Protein AF-A0A453GC67-F1 (afdb_monomer)

pLDDT: mean 71.22, std 26.15, range [26.69, 98.62]

Secondary structure (DSSP, 8-state):
-HHHHHHTTS--SS--HHHHHHHHHHHHHTTHHHHHHHHHHHHHHHHHHHHHHS-GGGGG-HHHHHHHHHHHHHHHHHHHHHHHHHHHHHHHHHHH---TT-TT---HHHHHHHHHHHHHHHT--S------------------------------------------------

Sequence (174 aa):
MAIQNATGPRSALFVPEVPFEVLVRRQISRLLDPSLQCADFIYEELVKMSHRCLCNELQQFPILRRSMDEVIGKFLRDGLKPAQDMIAHIIEMEADYINTSHPSFIGGSKAVEQAQQQVRAARLPATVVRRDGVDADRPQASEKTQKARALLGRTTGVNGVITDQIQVFCLATF

Foldseek 3Di:
DLQPVPPDPDDDPDRPPVSVLVVLLVVLVVVLVVVLVVLVVVLVVQLVVQVVPPDPVCVVVVVVVVVSNVVSNVVSVVPSVVVSVVSVVVSVVLSVDFPCVDPPRQDDVNVVVVVVVVVVVVPDDPDDDDDDDDDDDDDDDDDDDDDDDDDDDDDDDPDDPPPVPPPSCSPPDD

Mean predicted aligned error: 16.71 Å

InterPro domains:
  IPR000375 Dynamin stalk domain [PF01031] (2-113)
  IPR022812 Dynamin [PTHR11566] (2-133)

Nearest PDB structures (foldseek):
  7uq2-assembly1_A  TM=3.310E-01  e=2.530E+00  Tequatrovirus
  3na7-assembly1_A  TM=2.616E-01  e=7.877E+00  Helicobacter pylori NCTC 11638

Organism: Aegilops tauschii subsp. strangulata (NCBI:txid200361)

Structure (mmCIF, N/CA/C/O backbone):
data_AF-A0A453GC67-F1
#
_entry.id   AF-A0A453GC67-F1
#
loop_
_atom_site.group_PDB
_atom_site.id
_atom_site.type_symbol
_atom_site.label_atom_id
_atom_site.label_alt_id
_atom_site.label_comp_id
_atom_site.label_asym_id
_atom_site.label_entity_id
_atom_site.label_seq_id
_atom_site.pdbx_PDB_ins_code
_atom_site.Cartn_x
_atom_site.Cartn_y
_atom_site.Cartn_z
_atom_site.occupancy
_atom_site.B_iso_or_equiv
_atom_site.auth_seq_id
_atom_site.auth_comp_id
_atom_site.auth_asym_id
_atom_site.auth_atom_id
_atom_site.pdbx_PDB_model_num
ATOM 1 N N . MET A 1 1 ? 27.056 -6.941 -15.479 1.00 46.88 1 MET A N 1
ATOM 2 C CA . MET A 1 1 ? 26.480 -8.288 -15.685 1.00 46.88 1 MET A CA 1
ATOM 3 C C . MET A 1 1 ? 25.240 -8.277 -16.584 1.00 46.88 1 MET A C 1
ATOM 5 O O . MET A 1 1 ? 25.251 -9.000 -17.564 1.00 46.88 1 MET A O 1
ATOM 9 N N . ALA A 1 2 ? 24.215 -7.443 -16.351 1.00 52.53 2 ALA A N 1
ATOM 10 C CA . ALA A 1 2 ? 22.992 -7.449 -17.182 1.00 52.53 2 ALA A CA 1
ATOM 11 C C . ALA A 1 2 ? 23.221 -7.117 -18.676 1.00 52.53 2 ALA A C 1
ATOM 13 O O . ALA A 1 2 ? 22.716 -7.819 -19.544 1.00 52.53 2 ALA A O 1
ATOM 14 N N . ILE A 1 3 ? 24.041 -6.099 -18.978 1.00 52.41 3 ILE A N 1
ATOM 15 C CA . ILE A 1 3 ? 24.342 -5.690 -20.365 1.00 52.41 3 ILE A CA 1
ATOM 16 C C . ILE A 1 3 ? 25.074 -6.809 -21.124 1.00 52.41 3 ILE A C 1
ATOM 18 O O . ILE A 1 3 ? 24.681 -7.175 -22.224 1.00 52.41 3 ILE A O 1
ATOM 22 N N . GLN A 1 4 ? 26.103 -7.406 -20.523 1.00 54.28 4 GLN A N 1
ATOM 23 C CA . GLN A 1 4 ? 26.891 -8.468 -21.163 1.00 54.28 4 GLN A CA 1
ATOM 24 C C . GLN A 1 4 ? 26.072 -9.748 -21.399 1.00 54.28 4 GLN A C 1
ATOM 26 O O . GLN A 1 4 ? 26.249 -10.392 -22.427 1.00 54.28 4 GLN A O 1
ATOM 31 N N . ASN A 1 5 ? 25.133 -10.072 -20.503 1.00 56.78 5 ASN A N 1
ATOM 32 C CA . ASN A 1 5 ? 24.297 -11.270 -20.625 1.00 56.78 5 ASN A CA 1
ATOM 33 C C . ASN A 1 5 ? 23.216 -11.156 -21.710 1.00 56.78 5 ASN A C 1
ATOM 35 O O . ASN A 1 5 ? 22.845 -12.166 -22.295 1.00 56.78 5 ASN A O 1
ATOM 39 N N . ALA A 1 6 ? 22.718 -9.951 -21.996 1.00 54.12 6 ALA A N 1
ATOM 40 C CA . ALA A 1 6 ? 21.676 -9.751 -23.006 1.00 54.12 6 ALA A CA 1
ATOM 41 C C . ALA A 1 6 ? 22.211 -9.457 -24.414 1.00 54.12 6 ALA A C 1
ATOM 43 O O . ALA A 1 6 ? 21.501 -9.662 -25.391 1.00 54.12 6 ALA A O 1
ATOM 44 N N . THR A 1 7 ? 23.448 -8.965 -24.534 1.00 52.09 7 THR A N 1
ATOM 45 C CA . THR A 1 7 ? 23.975 -8.495 -25.828 1.00 52.09 7 THR A CA 1
ATOM 46 C C . THR A 1 7 ? 24.619 -9.617 -26.662 1.00 52.09 7 THR A C 1
ATOM 48 O O . THR A 1 7 ? 24.761 -9.495 -27.879 1.00 52.09 7 THR A O 1
ATOM 51 N N . GLY A 1 8 ? 24.996 -10.744 -26.044 1.00 57.56 8 GLY A N 1
ATOM 52 C CA . GLY A 1 8 ? 25.808 -11.760 -26.722 1.00 57.56 8 GLY A CA 1
ATOM 53 C C . GLY A 1 8 ? 27.150 -11.184 -27.229 1.00 57.56 8 GLY A C 1
ATOM 54 O O . GLY A 1 8 ? 27.573 -10.119 -26.782 1.00 57.56 8 GLY A O 1
ATOM 55 N N . PRO A 1 9 ? 27.850 -11.853 -28.164 1.00 50.28 9 PRO A N 1
ATOM 56 C CA . PRO A 1 9 ? 29.173 -11.431 -28.645 1.00 50.28 9 PRO A CA 1
ATOM 57 C C . PRO A 1 9 ? 29.167 -10.237 -29.625 1.00 50.28 9 PRO A C 1
ATOM 59 O O . PRO A 1 9 ? 30.221 -9.897 -30.162 1.00 50.28 9 PRO A O 1
ATOM 62 N N . ARG A 1 10 ? 28.021 -9.593 -29.897 1.00 45.78 10 ARG A N 1
ATOM 63 C CA . ARG A 1 10 ? 27.958 -8.401 -30.764 1.00 45.78 10 ARG A CA 1
ATOM 64 C C . ARG A 1 10 ? 28.082 -7.122 -29.941 1.00 45.78 10 ARG A C 1
ATOM 66 O O . ARG A 1 10 ? 27.465 -6.974 -28.897 1.00 45.78 10 ARG A O 1
ATOM 73 N N . SER A 1 11 ? 28.857 -6.168 -30.441 1.00 48.12 11 SER A N 1
ATOM 74 C CA . SER A 1 11 ? 28.960 -4.814 -29.898 1.00 48.12 11 SER A CA 1
ATOM 75 C C . SER A 1 11 ? 27.605 -4.098 -29.989 1.00 48.12 11 SER A C 1
ATOM 77 O O . SER A 1 11 ? 27.119 -3.807 -31.081 1.00 48.12 11 SER A O 1
ATOM 79 N N . ALA A 1 12 ? 26.981 -3.819 -28.842 1.00 52.81 12 ALA A N 1
ATOM 80 C CA . ALA A 1 12 ? 25.748 -3.036 -28.763 1.00 52.81 12 ALA A CA 1
ATOM 81 C C . ALA A 1 12 ? 26.000 -1.583 -29.200 1.00 52.81 12 ALA A C 1
ATOM 83 O O . ALA A 1 12 ? 26.618 -0.812 -28.470 1.00 52.81 12 ALA A O 1
ATOM 84 N N . LEU A 1 13 ? 25.494 -1.208 -30.379 1.00 53.41 13 LEU A N 1
ATOM 85 C CA . LEU A 1 13 ? 25.373 0.190 -30.823 1.00 53.41 13 LEU A CA 1
ATOM 86 C C . LEU A 1 13 ? 24.152 0.904 -30.212 1.00 53.41 13 LEU A C 1
ATOM 88 O O . LEU A 1 13 ? 24.045 2.122 -30.308 1.00 53.41 13 LEU A O 1
ATOM 92 N N . PHE A 1 14 ? 23.261 0.156 -29.556 1.00 55.31 14 PHE A N 1
ATOM 93 C CA . PHE A 1 14 ? 22.077 0.655 -28.862 1.00 55.31 14 PHE A CA 1
ATOM 94 C C . PHE A 1 14 ? 21.983 -0.002 -27.483 1.00 55.31 14 PHE A C 1
ATOM 96 O O . PHE A 1 14 ? 22.344 -1.170 -27.330 1.00 55.31 14 PHE A O 1
ATOM 103 N N . VAL A 1 15 ? 21.522 0.742 -26.473 1.00 60.06 15 VAL A N 1
ATOM 104 C CA . VAL A 1 15 ? 21.229 0.181 -25.145 1.00 60.06 15 VAL A CA 1
ATOM 105 C C . VAL A 1 15 ? 20.149 -0.889 -25.327 1.00 60.06 15 VAL A C 1
ATOM 107 O O . VAL A 1 15 ? 19.079 -0.549 -25.827 1.00 60.06 15 VAL A O 1
ATOM 110 N N . PRO A 1 16 ? 20.392 -2.162 -24.968 1.00 63.72 16 PRO A N 1
ATOM 111 C CA . PRO A 1 16 ? 19.376 -3.187 -25.143 1.00 63.72 16 PRO A CA 1
ATOM 112 C C . PRO A 1 16 ? 18.180 -2.878 -24.225 1.00 63.72 16 PRO A C 1
ATOM 114 O O . PRO A 1 16 ? 18.361 -2.710 -23.016 1.00 63.72 16 PRO A O 1
ATOM 117 N N . GLU A 1 17 ? 16.978 -2.787 -24.797 1.00 69.94 17 GLU A N 1
ATOM 118 C CA . GLU A 1 17 ? 15.740 -2.387 -24.101 1.00 69.94 17 GLU A CA 1
ATOM 119 C C . GLU A 1 17 ? 15.411 -3.327 -22.928 1.00 69.94 17 GLU A C 1
ATOM 121 O O . GLU A 1 17 ? 15.122 -2.882 -21.820 1.00 69.94 17 GLU A O 1
ATOM 126 N N . VAL A 1 18 ? 15.596 -4.635 -23.119 1.00 79.31 18 VAL A N 1
ATOM 127 C CA . VAL A 1 18 ? 15.257 -5.667 -22.124 1.00 79.31 18 VAL A CA 1
ATOM 128 C C . VAL A 1 18 ? 16.062 -5.541 -20.808 1.00 79.31 18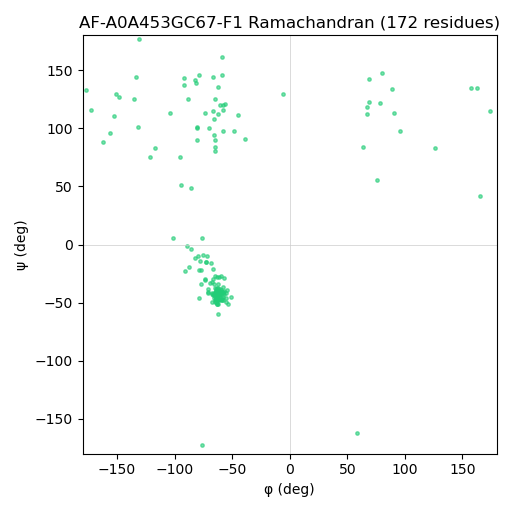 VAL A C 1
ATOM 130 O O . VAL A 1 18 ? 15.456 -5.502 -19.739 1.00 79.31 18 VAL A O 1
ATOM 133 N N . PRO A 1 19 ? 17.408 -5.436 -20.802 1.00 83.56 19 PRO A N 1
ATOM 134 C CA . PRO A 1 19 ? 18.185 -5.123 -19.599 1.00 83.56 19 PRO A CA 1
ATOM 135 C C . PRO A 1 19 ? 17.771 -3.851 -18.875 1.00 83.56 19 PRO A C 1
ATOM 137 O O . PRO A 1 19 ? 17.812 -3.826 -17.646 1.00 83.56 19 PRO A O 1
ATOM 140 N N . PHE A 1 20 ? 17.432 -2.796 -19.619 1.00 84.25 20 PHE A N 1
ATOM 141 C CA . PHE A 1 20 ? 16.975 -1.550 -19.021 1.00 84.25 20 PHE A CA 1
ATOM 142 C C . PHE A 1 20 ? 15.663 -1.783 -18.268 1.00 84.25 20 PHE A C 1
ATOM 144 O O . PHE A 1 20 ? 15.595 -1.491 -17.074 1.00 84.25 20 PHE A O 1
ATOM 151 N N . GLU A 1 21 ? 14.676 -2.405 -18.914 1.00 86.50 21 GLU A N 1
ATOM 152 C CA . GLU A 1 21 ? 13.397 -2.721 -18.280 1.00 86.50 21 GLU A CA 1
ATOM 153 C C . GLU A 1 21 ? 13.563 -3.597 -17.038 1.00 86.50 21 GLU A C 1
ATOM 155 O O . GLU A 1 21 ? 13.001 -3.290 -15.992 1.00 86.50 21 GLU A O 1
ATOM 160 N N . VAL A 1 22 ? 14.387 -4.648 -17.102 1.00 90.50 22 VAL A N 1
ATOM 161 C CA . VAL A 1 22 ? 14.646 -5.525 -15.947 1.00 90.50 22 VAL A CA 1
ATOM 162 C C . VAL A 1 22 ? 15.196 -4.738 -14.755 1.00 90.50 22 VAL A C 1
ATOM 164 O O . VAL A 1 22 ? 14.804 -4.980 -13.611 1.00 90.50 22 VAL A O 1
ATOM 167 N N . LEU A 1 23 ? 16.103 -3.788 -14.998 1.00 90.75 23 LEU A N 1
ATOM 168 C CA . LEU A 1 23 ? 16.646 -2.945 -13.935 1.00 90.75 23 LEU A CA 1
ATOM 169 C C . LEU A 1 23 ? 15.584 -2.003 -13.364 1.00 90.75 23 LEU A C 1
ATOM 171 O O . LEU A 1 23 ? 15.517 -1.866 -12.144 1.00 90.75 23 LEU A O 1
ATOM 175 N N . VAL A 1 24 ? 14.750 -1.401 -14.211 1.00 91.00 24 VAL A N 1
ATOM 176 C CA . VAL A 1 24 ? 13.656 -0.519 -13.780 1.00 91.00 24 VAL A CA 1
ATOM 177 C C . VAL A 1 24 ? 12.631 -1.285 -12.947 1.00 91.00 24 VAL A C 1
ATOM 179 O O . VAL A 1 24 ? 12.372 -0.890 -11.811 1.00 91.00 24 VAL A O 1
ATOM 182 N N . ARG A 1 25 ? 12.138 -2.432 -13.430 1.00 93.50 25 ARG A N 1
ATOM 183 C CA . ARG A 1 25 ? 11.190 -3.290 -12.695 1.00 93.50 25 ARG A CA 1
ATOM 184 C C . ARG A 1 25 ? 11.740 -3.714 -11.338 1.00 93.50 25 ARG A C 1
ATOM 186 O O . ARG A 1 25 ? 11.029 -3.685 -10.334 1.00 93.50 25 ARG A O 1
ATOM 193 N N . ARG A 1 26 ? 13.039 -4.037 -11.274 1.00 93.94 26 ARG A N 1
ATOM 194 C CA . ARG A 1 26 ? 13.715 -4.352 -10.009 1.00 93.94 26 ARG A CA 1
ATOM 195 C C . ARG A 1 26 ? 13.736 -3.162 -9.050 1.00 93.94 26 ARG A C 1
ATOM 197 O O . ARG A 1 26 ? 13.628 -3.385 -7.849 1.00 93.94 26 ARG A O 1
ATOM 204 N N . GLN A 1 27 ? 13.907 -1.930 -9.532 1.00 94.75 27 GLN A N 1
ATOM 205 C CA . GLN A 1 27 ? 13.838 -0.754 -8.657 1.00 94.75 27 GLN A CA 1
ATOM 206 C C . GLN A 1 27 ? 12.408 -0.470 -8.190 1.00 94.75 27 GLN A C 1
ATOM 208 O O . GLN A 1 27 ? 12.228 -0.217 -7.005 1.00 94.75 27 GLN A O 1
ATOM 213 N N . ILE A 1 28 ? 11.409 -0.591 -9.070 1.00 95.06 28 ILE A N 1
ATOM 214 C CA . ILE A 1 28 ? 9.985 -0.441 -8.721 1.00 95.06 28 ILE A CA 1
ATOM 215 C C . ILE A 1 28 ? 9.593 -1.437 -7.623 1.00 95.06 28 ILE A C 1
ATOM 217 O O . ILE A 1 28 ? 9.054 -1.046 -6.594 1.00 95.06 28 ILE A O 1
ATOM 221 N N . SER A 1 29 ? 9.973 -2.709 -7.777 1.00 95.19 29 SER A N 1
ATOM 222 C CA . SER A 1 29 ? 9.645 -3.768 -6.807 1.00 95.19 29 SER A CA 1
ATOM 223 C C . SER A 1 29 ? 10.188 -3.491 -5.397 1.00 95.19 29 SER A C 1
ATOM 225 O O . SER A 1 29 ? 9.614 -3.936 -4.409 1.00 95.19 29 SER A O 1
ATOM 227 N N . ARG A 1 30 ? 11.288 -2.731 -5.270 1.00 96.44 30 ARG A N 1
ATOM 228 C CA . ARG A 1 30 ? 11.866 -2.361 -3.963 1.00 96.44 30 ARG A CA 1
ATOM 229 C C . ARG A 1 30 ? 11.029 -1.334 -3.198 1.00 96.44 30 ARG A C 1
ATOM 231 O O . ARG A 1 30 ? 11.334 -1.079 -2.038 1.00 96.44 30 ARG A O 1
ATOM 238 N N . LEU A 1 31 ? 10.023 -0.733 -3.832 1.00 97.38 31 LEU A N 1
ATOM 239 C CA . LEU A 1 31 ? 9.111 0.219 -3.198 1.00 97.38 31 LEU A CA 1
ATOM 240 C C . LEU A 1 31 ? 7.981 -0.462 -2.426 1.00 97.38 31 LEU A C 1
ATOM 242 O O . LEU A 1 31 ? 7.313 0.216 -1.649 1.00 97.38 31 LEU A O 1
ATOM 246 N N . LEU A 1 32 ? 7.785 -1.775 -2.593 1.00 97.75 32 LEU A N 1
ATOM 247 C CA . LEU A 1 32 ? 6.723 -2.506 -1.907 1.00 97.75 32 LEU A CA 1
ATOM 248 C C . LEU A 1 32 ? 6.915 -2.474 -0.386 1.00 97.75 32 LEU A C 1
ATOM 250 O O . LEU A 1 32 ? 6.083 -1.916 0.322 1.00 97.75 32 LEU A O 1
ATOM 254 N N . ASP A 1 33 ? 8.041 -2.994 0.105 1.00 97.81 33 ASP A N 1
ATOM 255 C CA . ASP A 1 33 ? 8.338 -3.071 1.540 1.00 97.81 33 ASP A CA 1
ATOM 256 C C . ASP A 1 33 ? 8.231 -1.713 2.267 1.00 97.81 33 ASP A C 1
ATOM 258 O O . ASP A 1 33 ? 7.513 -1.641 3.268 1.00 97.81 33 ASP A O 1
ATOM 262 N N . PRO A 1 34 ? 8.863 -0.610 1.801 1.00 98.38 34 PRO A N 1
ATOM 263 C CA . PRO A 1 34 ? 8.722 0.682 2.472 1.00 98.38 34 PRO A CA 1
ATOM 264 C C . PRO A 1 34 ? 7.298 1.253 2.387 1.00 98.38 34 PRO A C 1
ATOM 266 O O . PRO A 1 34 ? 6.873 1.949 3.309 1.00 98.38 34 PRO A O 1
ATOM 269 N N . SER A 1 35 ? 6.539 0.958 1.326 1.00 98.38 35 SER A N 1
ATOM 270 C CA . SER A 1 35 ? 5.140 1.393 1.208 1.00 98.38 35 SER A CA 1
ATOM 271 C C . SER A 1 35 ? 4.223 0.641 2.174 1.00 98.38 35 SER A C 1
ATOM 273 O O . SER A 1 35 ? 3.375 1.255 2.820 1.00 98.38 35 SER A O 1
ATOM 275 N N . LEU A 1 36 ? 4.424 -0.671 2.329 1.00 98.50 36 LEU A N 1
ATOM 276 C CA . LEU A 1 36 ? 3.697 -1.480 3.311 1.00 98.50 36 LEU A CA 1
ATOM 277 C C . LEU A 1 36 ? 4.032 -1.047 4.741 1.00 98.50 36 LEU A C 1
ATOM 279 O O . LEU A 1 36 ? 3.127 -0.846 5.546 1.00 98.50 36 LEU A O 1
ATOM 283 N N . GLN A 1 37 ? 5.312 -0.796 5.026 1.00 98.56 37 GLN A N 1
ATOM 284 C CA . GLN A 1 37 ? 5.741 -0.275 6.323 1.00 98.56 37 GLN A CA 1
ATOM 285 C C . GLN A 1 37 ? 5.105 1.091 6.634 1.00 98.56 37 GLN A C 1
ATOM 287 O O . GLN A 1 37 ? 4.720 1.359 7.771 1.00 98.56 37 GLN A O 1
ATOM 292 N N . CYS A 1 38 ? 4.958 1.957 5.628 1.00 98.56 38 CYS A N 1
ATOM 293 C CA . CYS A 1 38 ? 4.243 3.222 5.779 1.00 98.56 38 CYS A CA 1
ATOM 294 C C . CYS A 1 38 ? 2.772 3.002 6.176 1.00 98.56 38 CYS A C 1
ATOM 296 O O . CYS A 1 38 ? 2.278 3.671 7.085 1.00 98.56 38 CYS A O 1
ATOM 298 N N . ALA A 1 39 ? 2.083 2.038 5.554 1.00 98.50 39 ALA A N 1
ATOM 299 C CA . ALA A 1 39 ? 0.707 1.691 5.911 1.00 98.50 39 ALA A CA 1
ATOM 300 C C . ALA A 1 39 ? 0.589 1.187 7.361 1.00 98.50 39 ALA A C 1
ATOM 302 O O . ALA A 1 39 ? -0.335 1.591 8.070 1.00 98.50 39 ALA A O 1
ATOM 303 N N . ASP A 1 40 ? 1.550 0.384 7.824 1.00 98.38 40 ASP A N 1
ATOM 304 C CA . ASP A 1 40 ? 1.602 -0.081 9.214 1.00 98.38 40 ASP A CA 1
ATOM 305 C C . ASP A 1 40 ? 1.777 1.089 10.194 1.00 98.38 40 ASP A C 1
ATOM 307 O O . ASP A 1 40 ? 1.035 1.194 11.172 1.00 98.38 40 ASP A O 1
ATOM 311 N N . PHE A 1 41 ? 2.687 2.028 9.904 1.00 98.56 41 PHE A N 1
ATOM 312 C CA . PHE A 1 41 ? 2.873 3.226 10.731 1.00 98.56 41 PHE A CA 1
ATOM 313 C C . PHE A 1 41 ? 1.621 4.104 10.790 1.00 98.56 41 PHE A C 1
ATOM 315 O O . PHE A 1 41 ? 1.279 4.621 11.855 1.00 98.56 41 PHE A O 1
ATOM 322 N N . ILE A 1 42 ? 0.916 4.258 9.666 1.00 98.50 42 ILE A N 1
ATOM 323 C CA . ILE A 1 42 ? -0.355 4.987 9.624 1.00 98.50 42 ILE A CA 1
ATOM 324 C C . ILE A 1 42 ? -1.395 4.279 10.494 1.00 98.50 42 ILE A C 1
ATOM 326 O O . ILE A 1 42 ? -2.046 4.932 11.308 1.00 98.50 42 ILE A O 1
ATOM 330 N N . TYR A 1 43 ? -1.538 2.958 10.370 1.00 98.38 43 TYR A N 1
ATOM 331 C CA . TYR A 1 43 ? -2.463 2.181 11.194 1.00 98.38 43 TYR A CA 1
ATOM 332 C C . TYR A 1 43 ? -2.159 2.326 12.693 1.00 98.38 43 TYR A C 1
ATOM 334 O O . TYR A 1 43 ? -3.066 2.619 13.476 1.00 98.38 43 TYR A O 1
ATOM 342 N N . GLU A 1 44 ? -0.895 2.194 13.099 1.00 98.19 44 GLU A N 1
ATOM 343 C CA . GLU A 1 44 ? -0.490 2.381 14.495 1.00 98.19 44 GLU A CA 1
ATOM 344 C C . GLU A 1 44 ? -0.839 3.779 15.014 1.00 98.19 44 GLU A C 1
ATOM 346 O O . GLU A 1 44 ? -1.292 3.932 16.154 1.00 98.19 44 GLU A O 1
ATOM 351 N N . GLU A 1 45 ? -0.638 4.811 14.195 1.00 98.38 45 GLU A N 1
ATOM 352 C CA . GLU A 1 45 ? -0.955 6.180 14.586 1.00 98.38 45 GLU A CA 1
ATOM 353 C C . GLU A 1 45 ? -2.467 6.417 14.665 1.00 98.38 45 GLU A C 1
ATOM 355 O O . GLU A 1 45 ? -2.932 7.036 15.621 1.00 98.38 45 GLU A O 1
ATOM 360 N N . LEU A 1 46 ? -3.258 5.844 13.754 1.00 97.94 46 LEU A N 1
ATOM 361 C CA . LEU A 1 46 ? -4.722 5.882 13.825 1.00 97.94 46 LEU A CA 1
ATOM 362 C C . LEU A 1 46 ? -5.250 5.212 15.100 1.00 97.94 46 LEU A C 1
ATOM 364 O O . LEU A 1 46 ? -6.140 5.760 15.755 1.00 97.94 46 LEU A O 1
ATOM 368 N N . VAL A 1 47 ? -4.674 4.076 15.508 1.00 95.75 47 VAL A N 1
ATOM 369 C CA . VAL A 1 47 ? -5.017 3.426 16.784 1.00 95.75 47 VAL A CA 1
ATOM 370 C C . VAL A 1 47 ? -4.693 4.354 17.959 1.00 95.75 47 VAL A C 1
ATOM 372 O O . VAL A 1 47 ? -5.549 4.583 18.816 1.00 95.75 47 VAL A O 1
ATOM 375 N N . LYS A 1 48 ? -3.505 4.971 17.987 1.00 95.62 48 LYS A N 1
ATOM 376 C CA . LYS A 1 48 ? -3.136 5.930 19.046 1.00 95.62 48 LYS A CA 1
ATOM 377 C C . LYS A 1 48 ? -4.069 7.140 19.081 1.00 95.62 48 LYS A C 1
ATOM 379 O O . LYS A 1 48 ? -4.463 7.565 20.168 1.00 95.62 48 LYS A O 1
ATOM 384 N N . MET A 1 49 ? -4.422 7.698 17.925 1.00 95.69 49 MET A N 1
ATOM 385 C CA . MET A 1 49 ? -5.362 8.814 17.823 1.00 95.69 49 MET A CA 1
ATOM 386 C C . MET A 1 49 ? -6.742 8.420 18.345 1.00 95.69 49 MET A C 1
ATOM 388 O O . MET A 1 49 ? -7.332 9.181 19.108 1.00 95.69 49 MET A O 1
ATOM 392 N N . SER A 1 50 ? -7.221 7.214 18.024 1.00 93.06 50 SER A N 1
ATOM 393 C CA . SER A 1 50 ? -8.533 6.737 18.473 1.00 93.06 50 SER A CA 1
ATOM 394 C C . SER A 1 50 ? -8.671 6.753 19.999 1.00 93.06 50 SER A C 1
ATOM 396 O O . SER A 1 50 ? -9.654 7.271 20.524 1.00 93.06 50 SER A O 1
ATOM 398 N N . HIS A 1 51 ? -7.633 6.316 20.718 1.00 89.50 51 HIS A N 1
ATOM 399 C CA . HIS A 1 51 ? -7.611 6.345 22.178 1.00 89.50 51 HIS A CA 1
ATOM 400 C C . HIS A 1 51 ? -7.531 7.764 22.755 1.00 89.50 51 HIS A C 1
ATOM 402 O O . HIS A 1 51 ? -8.094 8.019 23.817 1.00 89.50 51 HIS A O 1
ATOM 408 N N . ARG A 1 52 ? -6.857 8.701 22.072 1.00 89.19 52 ARG A N 1
ATOM 409 C CA . ARG A 1 52 ? -6.767 10.110 22.506 1.00 89.19 52 ARG A CA 1
ATOM 410 C C . ARG A 1 52 ? -8.070 10.875 22.290 1.00 89.19 52 ARG A C 1
ATOM 412 O O . ARG A 1 52 ? -8.347 11.813 23.028 1.00 89.19 52 ARG A O 1
ATOM 419 N N . CYS A 1 53 ? -8.843 10.497 21.275 1.00 85.94 53 CYS A N 1
ATOM 420 C CA . CYS A 1 53 ? -10.116 11.132 20.947 1.00 85.94 53 CYS A CA 1
ATOM 421 C C . CYS A 1 53 ? -11.267 10.704 21.867 1.00 85.94 53 CYS A C 1
ATOM 423 O O . CYS A 1 53 ? -12.312 11.351 21.856 1.00 85.94 53 CYS A O 1
ATOM 425 N N . LEU A 1 54 ? -11.108 9.637 22.658 1.00 79.19 54 LEU A N 1
ATOM 426 C CA . LEU A 1 54 ? -12.140 9.210 23.600 1.00 79.19 54 LEU A CA 1
ATOM 427 C C . LEU A 1 54 ? -12.321 10.256 24.705 1.00 79.19 54 LEU A C 1
ATOM 429 O O . LEU A 1 54 ? -11.427 10.499 25.515 1.00 79.19 54 LEU A O 1
ATOM 433 N N . CYS A 1 55 ? -13.506 10.865 24.726 1.00 76.88 55 CYS A N 1
ATOM 434 C CA . CYS A 1 55 ? -13.885 11.926 25.651 1.00 76.88 55 CYS A CA 1
ATOM 435 C C . CYS A 1 55 ? -13.786 11.482 27.122 1.00 76.88 55 CYS A C 1
ATOM 437 O O . CYS A 1 55 ? -14.099 10.339 27.467 1.00 76.88 55 CYS A O 1
ATOM 439 N N . ASN A 1 56 ? -13.410 12.404 28.013 1.00 78.19 56 ASN A N 1
ATOM 440 C CA . ASN A 1 56 ? -13.301 12.127 29.451 1.00 78.19 56 ASN A CA 1
ATOM 441 C C . ASN A 1 56 ? -14.651 11.717 30.064 1.00 78.19 56 ASN A C 1
ATOM 443 O O . ASN A 1 56 ? -14.700 10.939 31.011 1.00 78.19 56 ASN A O 1
ATOM 447 N N . GLU A 1 57 ? -15.754 12.179 29.488 1.00 81.81 57 GLU A N 1
ATOM 448 C CA . GLU A 1 57 ? -17.124 11.844 29.861 1.00 81.81 57 GLU A CA 1
ATOM 449 C C . GLU A 1 57 ? -17.416 10.346 29.668 1.00 81.81 57 GLU A C 1
ATOM 451 O O . GLU A 1 57 ? -18.108 9.739 30.485 1.00 81.81 57 GLU A O 1
ATOM 456 N N . LEU A 1 58 ? -16.816 9.704 28.655 1.00 81.62 58 LEU A N 1
ATOM 457 C CA . LEU A 1 58 ? -16.948 8.259 28.427 1.00 81.62 58 LEU A CA 1
ATOM 458 C C . LEU A 1 58 ? -16.254 7.421 29.510 1.00 81.62 58 LEU A C 1
ATOM 460 O O . LEU A 1 58 ? -16.563 6.238 29.652 1.00 81.62 58 LEU A O 1
ATOM 464 N N . GLN A 1 59 ? -15.364 8.009 30.319 1.00 80.19 59 GLN A N 1
ATOM 465 C CA . GLN A 1 59 ? -14.756 7.317 31.464 1.00 80.19 59 GLN A CA 1
ATOM 466 C C . GLN A 1 59 ? -15.802 6.923 32.514 1.00 80.19 59 GLN A C 1
ATOM 468 O O . GLN A 1 59 ? -15.627 5.917 33.200 1.00 80.19 59 GLN A O 1
ATOM 473 N N . GLN A 1 60 ? -16.909 7.670 32.604 1.00 90.88 60 GLN A N 1
ATOM 474 C CA . GLN A 1 60 ? -18.022 7.367 33.507 1.00 90.88 60 GLN A CA 1
ATOM 475 C C . GLN A 1 60 ? -18.845 6.153 33.037 1.00 90.88 60 GLN A C 1
ATOM 477 O O . GLN A 1 60 ? -19.583 5.566 33.827 1.00 90.88 60 GLN A O 1
ATOM 482 N N . PHE A 1 61 ? -18.685 5.730 31.776 1.00 93.56 61 PHE A N 1
ATOM 483 C CA . PHE A 1 61 ? -19.430 4.634 31.152 1.00 93.56 61 PHE A CA 1
ATOM 484 C C . PHE A 1 61 ? -18.483 3.524 30.650 1.00 93.56 61 PHE A C 1
ATOM 486 O O . PHE A 1 61 ? -18.268 3.365 29.445 1.00 93.56 61 PHE A O 1
ATOM 493 N N . PRO A 1 62 ? -17.923 2.690 31.549 1.00 89.94 62 PRO A N 1
ATOM 494 C CA . PRO A 1 62 ? -16.839 1.754 31.222 1.00 89.94 62 PRO A CA 1
ATOM 495 C C . PRO A 1 62 ? -17.229 0.615 30.267 1.00 89.94 62 PRO A C 1
ATOM 497 O O . PRO A 1 62 ? -16.351 -0.010 29.668 1.00 89.94 62 PRO A O 1
ATOM 500 N N . ILE A 1 63 ? -18.522 0.300 30.146 1.00 94.31 63 ILE A N 1
ATOM 501 C CA . ILE A 1 63 ? -19.029 -0.694 29.186 1.00 94.31 63 ILE A CA 1
ATOM 502 C C . ILE A 1 63 ? -19.097 -0.075 27.786 1.00 94.31 63 ILE A C 1
ATOM 504 O O . ILE A 1 63 ? -18.600 -0.667 26.832 1.00 94.31 63 ILE A O 1
ATOM 508 N N . LEU A 1 64 ? -19.637 1.143 27.679 1.00 92.56 64 LEU A N 1
ATOM 509 C CA . LEU A 1 64 ? -19.720 1.878 26.417 1.00 92.56 64 LEU A CA 1
ATOM 510 C C . LEU A 1 64 ? -18.326 2.171 25.854 1.00 92.56 64 LEU A C 1
ATOM 512 O O . LEU A 1 64 ? -18.085 1.915 24.679 1.00 92.56 64 LEU A O 1
ATOM 516 N N . ARG A 1 65 ? -17.389 2.620 26.702 1.00 91.06 65 ARG A N 1
ATOM 517 C CA . ARG A 1 65 ? -15.996 2.867 26.299 1.00 91.06 65 ARG A CA 1
ATOM 518 C C . ARG A 1 65 ? -15.358 1.625 25.673 1.00 91.06 65 ARG A C 1
ATOM 520 O O . ARG A 1 65 ? -14.826 1.705 24.575 1.00 91.06 65 ARG A O 1
ATOM 527 N N . ARG A 1 66 ? -15.483 0.468 26.339 1.00 91.44 66 ARG A N 1
ATOM 528 C CA . ARG A 1 66 ? -14.972 -0.813 25.822 1.00 91.44 66 ARG A CA 1
ATOM 529 C C . ARG A 1 66 ? -15.606 -1.198 24.489 1.00 91.44 66 ARG A C 1
ATOM 531 O O . ARG A 1 66 ? -14.893 -1.631 23.595 1.00 91.44 66 ARG A O 1
ATOM 538 N N . SER A 1 67 ? -16.919 -1.017 24.350 1.00 94.50 67 SER A N 1
ATOM 539 C CA . SER A 1 67 ? -17.614 -1.299 23.092 1.00 94.50 67 SER A CA 1
ATOM 540 C C . SER A 1 67 ? -17.134 -0.388 21.955 1.00 94.50 67 SER A C 1
ATOM 542 O O . SER A 1 67 ? -16.924 -0.864 20.843 1.00 94.50 67 SER A O 1
ATOM 544 N N . MET A 1 68 ? -16.886 0.898 22.228 1.00 93.25 68 MET A N 1
ATOM 545 C CA . MET A 1 68 ? -16.307 1.816 21.242 1.00 93.25 68 MET A CA 1
ATOM 546 C C . MET A 1 68 ? -14.883 1.414 20.844 1.00 93.25 68 MET A C 1
ATOM 548 O O . MET A 1 68 ? -14.601 1.338 19.651 1.00 93.25 68 MET A O 1
ATOM 552 N N . ASP A 1 69 ? -14.011 1.117 21.815 1.00 92.12 69 ASP A N 1
ATOM 553 C CA . ASP A 1 69 ? -12.645 0.632 21.562 1.00 92.12 69 ASP A CA 1
ATOM 554 C C . ASP A 1 69 ? -12.652 -0.631 20.681 1.00 92.12 69 ASP A C 1
ATOM 556 O O . ASP A 1 69 ? -11.855 -0.761 19.751 1.00 92.12 69 ASP A O 1
ATOM 560 N N . GLU A 1 70 ? -13.578 -1.557 20.944 1.00 95.12 70 GLU A N 1
ATOM 561 C CA . GLU A 1 70 ? -13.730 -2.792 20.176 1.00 95.12 70 GLU A CA 1
ATOM 562 C C . GLU A 1 70 ? -14.155 -2.521 18.728 1.00 95.12 70 GLU A C 1
ATOM 564 O O . GLU A 1 70 ? -13.514 -3.018 17.798 1.00 95.12 70 GLU A O 1
ATOM 569 N N . VAL A 1 71 ? -15.195 -1.704 18.526 1.00 96.94 71 VAL A N 1
ATOM 570 C CA . VAL A 1 71 ? -15.712 -1.368 17.191 1.00 96.94 71 VAL A CA 1
ATOM 571 C C . VAL A 1 71 ? -14.676 -0.596 16.378 1.00 96.94 71 VAL A C 1
ATOM 573 O O . VAL A 1 71 ? -14.415 -0.957 15.231 1.00 96.94 71 VAL A O 1
ATOM 576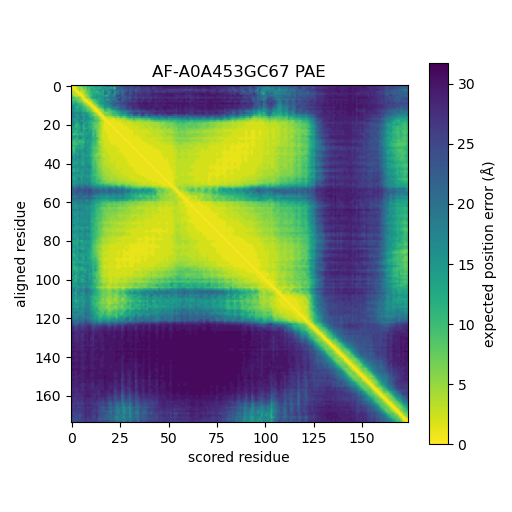 N N . ILE A 1 72 ? -14.050 0.428 16.964 1.00 96.12 72 ILE A N 1
ATOM 577 C CA . ILE A 1 72 ? -13.033 1.239 16.282 1.00 96.12 72 ILE A CA 1
ATOM 578 C C . ILE A 1 72 ? -11.798 0.390 15.979 1.00 96.12 72 ILE A C 1
ATOM 580 O O . ILE A 1 72 ? -11.309 0.393 14.851 1.00 96.12 72 ILE A O 1
ATOM 584 N N . GLY A 1 73 ? -11.322 -0.386 16.956 1.00 95.81 73 GLY A N 1
ATOM 585 C CA . GLY A 1 73 ? -10.180 -1.270 16.765 1.00 95.81 73 GLY A CA 1
ATOM 586 C C . GLY A 1 73 ? -10.430 -2.295 15.661 1.00 95.81 73 GLY A C 1
ATOM 587 O O . GLY A 1 73 ? -9.537 -2.555 14.858 1.00 95.81 73 GLY A O 1
ATOM 588 N N . LYS A 1 74 ? -11.642 -2.860 15.588 1.00 97.94 74 LYS A N 1
ATOM 589 C CA . LYS A 1 74 ? -12.030 -3.765 14.503 1.00 97.94 74 LYS A CA 1
ATOM 590 C C . LYS A 1 74 ? -12.040 -3.040 13.156 1.00 97.94 74 LYS A C 1
ATOM 592 O O . LYS A 1 74 ? -11.401 -3.519 12.231 1.00 97.94 74 LYS A O 1
ATOM 597 N N . PHE A 1 75 ? -12.689 -1.879 13.064 1.00 98.12 75 PHE A N 1
ATOM 598 C CA . PHE A 1 75 ? -12.749 -1.088 11.832 1.00 98.12 75 PHE A CA 1
ATOM 599 C C . PHE A 1 75 ? -11.354 -0.756 11.279 1.00 98.12 75 PHE A C 1
ATOM 601 O O . PHE A 1 75 ? -11.096 -0.955 10.094 1.00 98.12 75 PHE A O 1
ATOM 608 N N . LEU A 1 76 ? -10.436 -0.304 12.139 1.00 97.81 76 LEU A N 1
ATOM 609 C CA . LEU A 1 76 ? -9.067 0.022 11.731 1.00 97.81 76 LEU A CA 1
ATOM 610 C C . LEU A 1 76 ? -8.287 -1.219 11.276 1.00 97.81 76 LEU A C 1
ATOM 612 O O . LEU A 1 76 ? -7.574 -1.153 10.277 1.00 97.81 76 LEU A O 1
ATOM 616 N N . ARG A 1 77 ? -8.427 -2.353 11.978 1.00 97.44 77 ARG A N 1
ATOM 617 C CA . ARG A 1 77 ? -7.775 -3.619 11.595 1.00 97.44 77 ARG A CA 1
ATOM 618 C C . ARG A 1 77 ? -8.288 -4.144 10.260 1.00 97.44 77 ARG A C 1
ATOM 620 O O . ARG A 1 77 ? -7.486 -4.517 9.408 1.00 97.44 77 ARG A O 1
ATOM 627 N N . ASP A 1 78 ? -9.604 -4.138 10.077 1.00 98.25 78 ASP A N 1
ATOM 628 C CA . ASP A 1 78 ? -10.254 -4.619 8.858 1.00 98.25 78 ASP A CA 1
ATOM 629 C C . ASP A 1 78 ? -9.882 -3.745 7.644 1.00 98.25 78 ASP A C 1
ATOM 631 O O . ASP A 1 78 ? -9.847 -4.238 6.519 1.00 98.25 78 ASP A O 1
ATOM 635 N N . GLY A 1 79 ? -9.553 -2.464 7.862 1.00 98.19 79 GLY A N 1
ATOM 636 C CA . GLY A 1 79 ? -9.103 -1.541 6.817 1.00 98.19 79 GLY A CA 1
ATOM 637 C C . GLY A 1 79 ? -7.636 -1.690 6.392 1.00 98.19 79 GLY A C 1
ATOM 638 O O . GLY A 1 79 ? -7.295 -1.302 5.274 1.00 98.19 79 GLY A O 1
ATOM 639 N N . 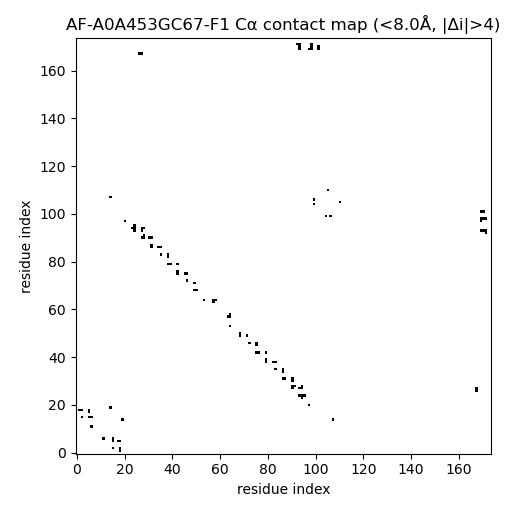LEU A 1 80 ? -6.766 -2.265 7.232 1.00 98.25 80 LEU A N 1
ATOM 640 C CA . LEU A 1 80 ? -5.326 -2.339 6.950 1.00 98.25 80 LEU A CA 1
ATOM 641 C C . LEU A 1 80 ? -5.013 -3.268 5.771 1.00 98.25 80 LEU A C 1
ATOM 643 O O . LEU A 1 80 ? -4.305 -2.875 4.845 1.00 98.25 80 LEU A O 1
ATOM 647 N N . LYS A 1 81 ? -5.560 -4.488 5.779 1.00 97.94 81 LYS A N 1
ATOM 648 C CA . LYS A 1 81 ? -5.258 -5.486 4.743 1.00 97.94 81 LYS A CA 1
ATOM 649 C C . LYS A 1 81 ? -5.685 -5.027 3.335 1.00 97.94 81 LYS A C 1
ATOM 651 O O . LYS A 1 81 ? -4.838 -5.060 2.446 1.00 97.94 81 LYS A O 1
ATOM 656 N N . PRO A 1 82 ? -6.908 -4.501 3.117 1.00 98.50 82 PRO A N 1
ATOM 657 C CA . PRO A 1 82 ? -7.293 -3.937 1.821 1.00 98.50 82 PRO A CA 1
ATOM 658 C C . PRO A 1 82 ? -6.386 -2.795 1.345 1.00 98.50 82 PRO A C 1
ATOM 660 O O . PRO A 1 82 ? -6.103 -2.694 0.153 1.00 98.50 82 PRO A O 1
ATOM 663 N N . ALA A 1 83 ? -5.906 -1.940 2.256 1.00 98.56 83 ALA A N 1
ATOM 664 C CA . ALA A 1 83 ? -4.984 -0.863 1.903 1.00 98.56 83 ALA A CA 1
ATOM 665 C C . ALA A 1 83 ? -3.614 -1.405 1.464 1.00 98.56 83 ALA A C 1
ATOM 667 O O . ALA A 1 83 ? -3.067 -0.953 0.460 1.00 98.56 83 ALA A O 1
ATOM 668 N N . GLN A 1 84 ? -3.084 -2.402 2.176 1.00 98.50 84 GLN A N 1
ATOM 669 C CA . GLN A 1 84 ? -1.846 -3.091 1.803 1.00 98.50 84 GLN A CA 1
ATOM 670 C C . GLN A 1 84 ? -1.972 -3.812 0.454 1.00 98.50 84 GLN A C 1
ATOM 672 O O . GLN A 1 84 ? -1.056 -3.738 -0.363 1.00 98.50 84 GLN A O 1
ATOM 677 N N . ASP A 1 85 ? -3.111 -4.457 0.190 1.00 98.62 85 ASP A N 1
ATOM 678 C CA . ASP A 1 85 ? -3.380 -5.119 -1.092 1.00 98.62 85 ASP A CA 1
ATOM 679 C C . ASP A 1 85 ? -3.445 -4.100 -2.237 1.00 98.62 85 ASP A C 1
ATOM 681 O O . ASP A 1 85 ? -2.855 -4.311 -3.294 1.00 98.62 85 ASP A O 1
ATOM 685 N N . MET A 1 86 ? -4.082 -2.946 -2.015 1.00 98.50 86 MET A N 1
ATOM 686 C CA . MET A 1 86 ? -4.095 -1.853 -2.990 1.00 98.50 86 MET A CA 1
ATOM 687 C C . MET A 1 86 ? -2.685 -1.322 -3.277 1.00 98.50 86 MET A C 1
ATOM 689 O O . MET A 1 86 ? -2.348 -1.096 -4.437 1.00 98.50 86 MET A O 1
ATOM 693 N N . ILE A 1 87 ? -1.849 -1.154 -2.248 1.00 98.38 87 ILE A N 1
ATOM 694 C CA . ILE A 1 87 ? -0.440 -0.764 -2.413 1.00 98.38 87 ILE A CA 1
ATOM 695 C C . ILE A 1 87 ? 0.304 -1.795 -3.267 1.00 98.38 87 ILE A C 1
ATOM 697 O O . ILE A 1 87 ? 1.003 -1.410 -4.203 1.00 98.38 87 ILE A O 1
ATOM 701 N N . ALA A 1 88 ? 0.138 -3.090 -2.982 1.00 98.19 88 ALA A N 1
ATOM 702 C CA . ALA A 1 88 ? 0.770 -4.156 -3.754 1.00 98.19 88 ALA A CA 1
ATOM 703 C C . ALA A 1 88 ? 0.343 -4.120 -5.228 1.00 98.19 88 ALA A C 1
ATOM 705 O O . ALA A 1 88 ? 1.205 -4.095 -6.104 1.00 98.19 88 ALA A O 1
ATOM 706 N N . HIS A 1 89 ? -0.961 -4.000 -5.502 1.00 97.50 89 HIS A N 1
ATOM 707 C CA . HIS A 1 89 ? -1.476 -3.896 -6.869 1.00 97.50 89 HIS A CA 1
ATOM 708 C C . HIS A 1 89 ? -0.921 -2.678 -7.618 1.00 97.50 89 HIS A C 1
ATOM 710 O O . HIS A 1 89 ? -0.607 -2.782 -8.799 1.00 97.50 89 HIS A O 1
ATOM 716 N N . ILE A 1 90 ? -0.770 -1.526 -6.954 1.00 97.44 90 ILE A N 1
ATOM 717 C CA . ILE A 1 90 ? -0.167 -0.337 -7.577 1.00 97.44 90 ILE A CA 1
ATOM 718 C C . ILE A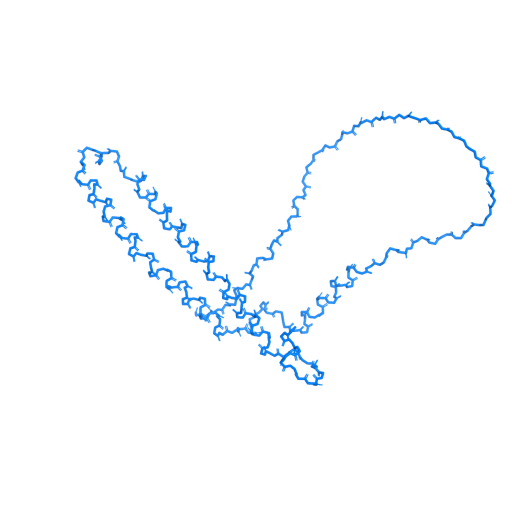 1 90 ? 1.278 -0.628 -7.992 1.00 97.44 90 ILE A C 1
ATOM 720 O O . ILE A 1 90 ? 1.649 -0.356 -9.129 1.00 97.44 90 ILE A O 1
ATOM 724 N N . ILE A 1 91 ? 2.085 -1.221 -7.109 1.00 96.06 91 ILE A N 1
ATOM 725 C CA . ILE A 1 91 ? 3.480 -1.556 -7.426 1.00 96.06 91 ILE A CA 1
ATOM 726 C C . ILE A 1 91 ? 3.576 -2.585 -8.562 1.00 96.06 91 ILE A C 1
ATOM 728 O O . ILE A 1 91 ? 4.450 -2.459 -9.419 1.00 96.06 91 ILE A O 1
ATOM 732 N N . GLU A 1 92 ? 2.686 -3.579 -8.590 1.00 96.06 92 GLU A N 1
ATOM 733 C CA . GLU A 1 92 ? 2.615 -4.573 -9.668 1.00 96.06 92 GLU A CA 1
ATOM 734 C C . GLU A 1 92 ? 2.274 -3.924 -11.016 1.00 96.06 92 GLU A C 1
ATOM 736 O O . GLU A 1 92 ? 3.002 -4.131 -11.987 1.00 96.06 92 GLU A O 1
ATOM 741 N N . MET A 1 93 ? 1.252 -3.062 -11.064 1.00 95.25 93 MET A N 1
ATOM 742 C CA . MET A 1 93 ? 0.881 -2.336 -12.285 1.00 95.25 93 MET A CA 1
ATOM 743 C C . MET A 1 93 ? 2.039 -1.491 -12.830 1.00 95.25 93 MET A C 1
ATOM 745 O O . MET A 1 93 ? 2.291 -1.492 -14.035 1.00 95.25 93 MET A O 1
ATOM 749 N N . GLU A 1 94 ? 2.776 -0.806 -11.953 1.00 91.50 94 GLU A N 1
ATOM 750 C CA . GLU A 1 94 ? 3.936 -0.005 -12.359 1.00 91.50 94 GLU A CA 1
ATOM 751 C C . GLU A 1 94 ? 5.100 -0.870 -12.873 1.00 91.50 94 GLU A C 1
ATOM 753 O O . GLU A 1 94 ? 5.850 -0.463 -13.762 1.00 91.50 94 GLU A O 1
ATOM 758 N N . ALA A 1 95 ? 5.270 -2.085 -12.344 1.00 91.06 95 ALA A N 1
ATOM 759 C CA . ALA A 1 95 ? 6.301 -3.014 -12.803 1.00 91.06 95 ALA A CA 1
ATOM 760 C C . ALA A 1 95 ? 5.937 -3.717 -14.127 1.00 91.06 95 ALA A C 1
ATOM 762 O O . ALA A 1 95 ? 6.833 -4.196 -14.836 1.00 91.06 95 ALA A O 1
ATOM 763 N N . ASP A 1 96 ? 4.654 -3.782 -14.476 1.00 91.12 96 ASP A N 1
ATOM 764 C CA . ASP A 1 96 ? 4.181 -4.451 -15.687 1.00 91.12 96 ASP A CA 1
ATOM 765 C C . ASP A 1 96 ? 4.406 -3.622 -16.955 1.00 91.12 96 ASP A C 1
ATOM 767 O O . ASP A 1 96 ? 4.724 -4.191 -18.007 1.00 91.12 96 ASP A O 1
ATOM 771 N N . TYR A 1 97 ? 4.314 -2.291 -16.865 1.00 91.00 97 TYR A N 1
ATOM 772 C CA . TYR A 1 97 ? 4.476 -1.396 -18.010 1.00 91.00 97 TYR A CA 1
ATOM 773 C C . TYR A 1 97 ? 5.359 -0.180 -17.710 1.00 91.00 97 TYR A C 1
ATOM 775 O O . TYR A 1 97 ? 5.077 0.625 -16.830 1.00 91.00 97 TYR A O 1
ATOM 783 N N . ILE A 1 98 ? 6.401 0.012 -18.528 1.00 88.19 98 ILE A N 1
ATOM 784 C CA . ILE A 1 98 ? 7.313 1.157 -18.425 1.00 88.19 98 ILE A CA 1
ATOM 785 C C . ILE A 1 98 ? 7.005 2.162 -19.537 1.00 88.19 98 ILE A C 1
ATOM 787 O O . ILE A 1 98 ? 7.262 1.915 -20.716 1.00 88.19 98 ILE A O 1
ATOM 791 N N . ASN A 1 99 ? 6.510 3.340 -19.156 1.00 87.81 99 ASN A N 1
ATOM 792 C CA . ASN A 1 99 ? 6.196 4.415 -20.094 1.00 87.81 99 ASN A CA 1
ATOM 793 C C . ASN A 1 99 ? 7.448 5.211 -20.513 1.00 87.81 99 ASN A C 1
ATOM 795 O O . ASN A 1 99 ? 7.787 6.239 -19.925 1.00 87.81 99 ASN A O 1
ATOM 799 N N . THR A 1 100 ? 8.110 4.779 -21.585 1.00 85.31 100 THR A N 1
ATOM 800 C CA . THR A 1 100 ? 9.274 5.477 -22.171 1.00 85.31 100 THR A CA 1
ATOM 801 C C . THR A 1 100 ? 8.909 6.733 -22.971 1.00 85.31 100 THR A C 1
ATOM 803 O O . THR A 1 100 ? 9.792 7.501 -23.346 1.00 85.31 100 THR A O 1
ATOM 806 N N . SER A 1 101 ? 7.617 6.975 -23.220 1.00 84.50 101 SER A N 1
ATOM 807 C CA . SER A 1 101 ? 7.121 8.177 -23.912 1.00 84.50 101 SER A CA 1
ATOM 808 C C . SER A 1 101 ? 6.823 9.337 -22.957 1.00 84.50 101 SER A C 1
ATOM 810 O O . SER A 1 101 ? 6.405 10.411 -23.391 1.00 84.50 101 SER A O 1
ATOM 812 N N . HIS A 1 102 ? 7.017 9.136 -21.652 1.00 82.50 102 HIS A N 1
ATOM 813 C CA . HIS A 1 102 ? 6.743 10.144 -20.639 1.00 82.50 102 HIS A CA 1
ATOM 814 C C . HIS A 1 102 ? 7.625 11.402 -20.838 1.00 82.50 102 HIS A C 1
ATOM 816 O O . HIS A 1 102 ? 8.832 11.257 -21.035 1.00 82.50 102 HIS A O 1
ATOM 822 N N . PRO A 1 103 ? 7.094 12.642 -20.738 1.00 83.38 103 PRO A N 1
ATOM 823 C CA . PRO A 1 103 ? 7.861 13.868 -21.014 1.00 83.38 103 PRO A CA 1
ATOM 824 C C . PRO A 1 103 ? 9.131 14.043 -20.171 1.00 83.38 103 PRO A C 1
ATOM 826 O O . PRO A 1 103 ? 10.100 14.650 -20.626 1.00 83.38 103 PRO A O 1
ATOM 829 N N . SER A 1 104 ? 9.141 13.498 -18.952 1.00 84.00 104 SER A N 1
ATOM 830 C CA . SER A 1 104 ? 10.308 13.533 -18.059 1.00 84.00 104 SER A CA 1
ATOM 831 C C . SER A 1 104 ? 11.299 12.389 -18.297 1.00 84.00 104 SER A C 1
ATOM 833 O O . SER A 1 104 ? 12.334 12.342 -17.635 1.00 84.00 104 SER A O 1
ATOM 835 N N . PHE A 1 105 ? 11.008 11.448 -19.201 1.00 83.94 105 PHE A N 1
ATOM 836 C CA . PHE A 1 105 ? 11.906 10.338 -19.490 1.00 83.94 105 PHE A CA 1
ATOM 837 C C . PHE A 1 105 ? 13.115 10.822 -20.298 1.00 83.94 105 PHE A C 1
ATOM 839 O O . PHE A 1 105 ? 13.015 11.229 -21.459 1.00 83.94 105 PHE A O 1
ATOM 846 N N . ILE A 1 106 ? 14.294 10.767 -19.681 1.00 77.50 106 ILE A N 1
ATOM 847 C CA . ILE A 1 106 ? 15.554 11.073 -20.355 1.00 77.50 106 ILE A CA 1
ATOM 848 C C . ILE A 1 106 ? 15.971 9.828 -21.141 1.00 77.50 106 ILE A C 1
ATOM 850 O O . ILE A 1 106 ? 16.510 8.873 -20.588 1.00 77.50 106 ILE A O 1
ATOM 854 N N . GLY A 1 107 ? 15.713 9.844 -22.449 1.00 79.62 107 GLY A N 1
ATOM 855 C CA . GLY A 1 107 ? 16.118 8.763 -23.347 1.00 79.62 107 GLY A CA 1
ATOM 856 C C . GLY A 1 107 ? 17.634 8.520 -23.358 1.00 79.62 107 GLY A C 1
ATOM 857 O O . GLY A 1 107 ? 18.430 9.391 -22.994 1.00 79.62 107 GLY A O 1
ATOM 858 N N . GLY A 1 108 ? 18.039 7.338 -23.836 1.00 75.44 108 GLY A N 1
ATOM 859 C CA . GLY A 1 108 ? 19.419 6.844 -23.742 1.00 75.44 108 GLY A CA 1
ATOM 860 C C . GLY A 1 108 ? 20.493 7.824 -24.227 1.00 75.44 108 GLY A C 1
ATOM 861 O O . GLY A 1 108 ? 21.477 8.035 -23.523 1.00 75.44 108 GLY A O 1
ATOM 862 N N . SER A 1 109 ? 20.300 8.482 -25.375 1.00 76.12 109 SER A N 1
ATOM 863 C CA . SER A 1 109 ? 21.295 9.422 -25.921 1.00 76.12 109 SER A CA 1
ATOM 864 C C . SER A 1 109 ? 21.517 10.635 -25.013 1.00 76.12 109 SER A C 1
ATOM 866 O O . SER A 1 109 ? 22.657 10.948 -24.675 1.00 76.12 109 SER A O 1
ATOM 868 N N . LYS A 1 110 ? 20.434 11.266 -24.537 1.00 78.50 110 LYS A N 1
ATOM 869 C CA . LYS A 1 110 ? 20.518 12.409 -23.612 1.00 78.50 110 LYS A CA 1
ATOM 870 C C . LYS A 1 110 ? 21.112 11.996 -22.263 1.00 78.50 110 LYS A C 1
ATOM 872 O O . LYS A 1 110 ? 21.898 12.748 -21.693 1.00 78.50 110 LYS A O 1
ATOM 877 N N . ALA A 1 111 ? 20.782 10.798 -21.774 1.00 82.00 111 ALA A N 1
ATOM 878 C CA . ALA A 1 111 ? 21.333 10.269 -20.528 1.00 82.00 111 ALA A CA 1
ATOM 879 C C . ALA A 1 111 ? 22.852 10.043 -20.629 1.00 82.00 111 ALA A C 1
ATOM 881 O O . ALA A 1 111 ? 23.600 10.408 -19.722 1.00 82.00 111 ALA A O 1
ATOM 882 N N . VAL A 1 112 ? 23.327 9.498 -21.756 1.00 81.62 112 VAL A N 1
ATOM 883 C CA . VAL A 1 112 ? 24.763 9.305 -22.013 1.00 81.62 112 V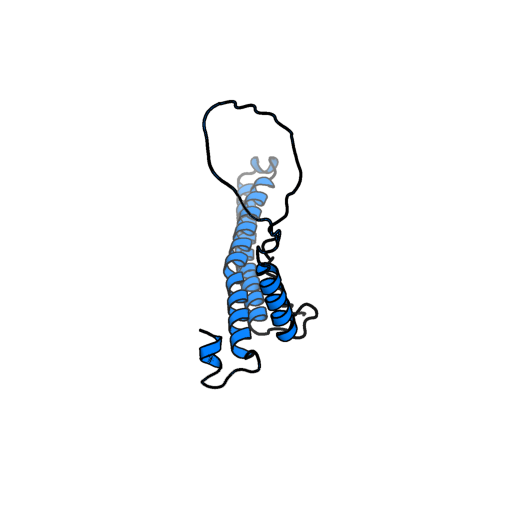AL A CA 1
ATOM 884 C C . VAL A 1 112 ? 25.490 10.644 -22.135 1.00 81.62 112 VAL A C 1
ATOM 886 O O . VAL A 1 112 ? 26.554 10.800 -21.538 1.00 81.62 112 VAL A O 1
ATOM 889 N N . GLU A 1 113 ? 24.930 11.621 -22.851 1.00 84.06 113 GLU A N 1
ATOM 890 C CA . GLU A 1 113 ? 25.515 12.965 -22.968 1.00 84.06 113 GLU A CA 1
ATOM 891 C C . GLU A 1 113 ? 25.667 13.644 -21.600 1.00 84.06 113 GLU A C 1
ATOM 893 O O . GLU A 1 113 ? 26.740 14.159 -21.275 1.00 84.06 113 GLU A O 1
ATOM 898 N N . GLN A 1 114 ? 24.630 13.585 -20.760 1.00 85.81 114 GLN A N 1
ATOM 899 C CA . GLN A 1 114 ? 24.675 14.131 -19.402 1.00 85.81 114 GLN A CA 1
ATOM 900 C C . GLN A 1 114 ? 25.712 13.415 -18.530 1.00 85.81 114 GLN A C 1
ATOM 902 O O . GLN A 1 114 ? 26.516 14.076 -17.870 1.00 85.81 114 GLN A O 1
ATOM 907 N N . ALA A 1 115 ? 25.757 12.0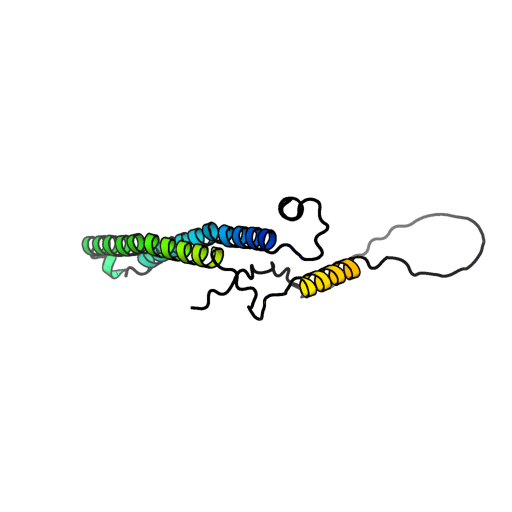80 -18.567 1.00 83.62 115 ALA A N 1
ATOM 908 C CA . ALA A 1 115 ? 26.743 11.303 -17.820 1.00 83.62 115 ALA A CA 1
ATOM 909 C C . ALA A 1 115 ? 28.180 11.624 -18.269 1.00 83.62 115 ALA A C 1
ATOM 911 O O . ALA A 1 115 ? 29.073 11.809 -17.441 1.00 83.62 115 ALA A O 1
ATOM 912 N N . GLN A 1 116 ? 28.415 11.759 -19.578 1.00 87.50 116 GLN A N 1
ATOM 913 C CA . GLN A 1 116 ? 29.719 12.153 -20.113 1.00 87.50 116 GLN A CA 1
ATOM 914 C C . GLN A 1 116 ? 30.112 13.566 -19.678 1.00 87.50 116 GLN A C 1
ATOM 916 O O . GLN A 1 116 ? 31.273 13.789 -19.328 1.00 87.50 116 GLN A O 1
ATOM 921 N N . GLN A 1 117 ? 29.168 14.508 -19.661 1.00 86.25 117 GLN A N 1
ATOM 922 C CA . GLN A 1 117 ? 29.421 15.870 -19.200 1.00 86.25 117 GLN A CA 1
ATOM 923 C C . GLN A 1 117 ? 29.781 15.904 -17.710 1.00 86.25 117 GLN A C 1
ATOM 925 O O . GLN A 1 117 ? 30.727 16.595 -17.331 1.00 86.25 117 GLN A O 1
ATOM 930 N N . GLN A 1 118 ? 29.103 15.110 -16.878 1.00 85.56 118 GLN A N 1
ATOM 931 C CA . GLN A 1 118 ? 29.431 14.972 -15.456 1.00 85.56 118 GLN A CA 1
ATOM 932 C C . GLN A 1 118 ? 30.826 14.366 -15.245 1.00 85.56 118 GLN A C 1
ATOM 934 O O . GLN A 1 118 ? 31.615 14.894 -14.463 1.00 85.56 118 GLN A O 1
ATOM 939 N N . VAL A 1 119 ? 31.183 13.313 -15.991 1.00 87.88 119 VAL A N 1
ATOM 940 C CA . VAL A 1 119 ? 32.525 12.704 -15.921 1.00 87.88 119 VAL A CA 1
ATOM 941 C C . VAL A 1 119 ? 33.611 13.681 -16.379 1.00 87.88 119 VAL A C 1
ATOM 943 O O . VAL A 1 119 ? 34.685 13.720 -15.782 1.00 87.88 119 VAL A O 1
ATOM 946 N N . ARG A 1 120 ? 33.353 14.488 -17.416 1.00 83.50 120 ARG A N 1
ATOM 947 C CA . ARG A 1 120 ? 34.280 15.537 -17.879 1.00 83.50 120 ARG A CA 1
ATOM 948 C C . ARG A 1 120 ? 34.442 16.648 -16.846 1.00 83.50 120 ARG A C 1
ATOM 950 O O . ARG A 1 120 ? 35.572 17.045 -16.581 1.00 83.50 120 ARG A O 1
ATOM 957 N N . ALA A 1 121 ? 33.349 17.101 -16.232 1.00 80.94 121 ALA A N 1
ATOM 958 C CA . ALA A 1 121 ? 33.381 18.098 -15.164 1.00 80.94 121 ALA A CA 1
ATOM 959 C C . ALA A 1 121 ? 34.157 17.595 -13.933 1.00 80.94 121 ALA A C 1
ATOM 961 O O . ALA A 1 121 ? 34.934 18.345 -13.349 1.00 80.94 121 ALA A O 1
ATOM 962 N N . ALA A 1 122 ? 34.027 16.308 -13.597 1.00 77.19 122 ALA A N 1
ATOM 963 C CA . ALA A 1 122 ? 34.790 15.666 -12.527 1.00 77.19 122 ALA A CA 1
ATOM 964 C C . ALA A 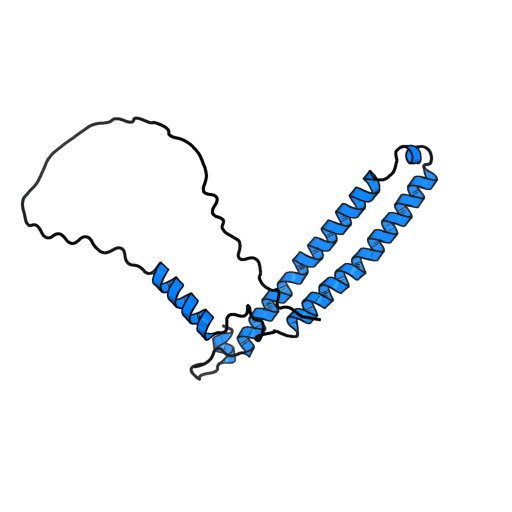1 122 ? 36.274 15.414 -12.876 1.00 77.19 122 ALA A C 1
ATOM 966 O O . ALA A 1 122 ? 37.069 15.127 -11.983 1.00 77.19 122 ALA A O 1
ATOM 967 N N . ARG A 1 123 ? 36.663 15.505 -14.159 1.00 70.75 123 ARG A N 1
ATOM 968 C CA . ARG A 1 123 ? 38.024 15.231 -14.665 1.00 70.75 123 ARG A CA 1
ATOM 969 C C . ARG A 1 123 ? 38.872 16.473 -14.955 1.00 70.75 123 ARG A C 1
ATOM 971 O O . ARG A 1 123 ? 39.973 16.307 -15.480 1.00 70.75 123 ARG A O 1
ATOM 978 N N . LEU A 1 124 ? 38.416 17.689 -14.644 1.00 59.34 124 LEU A N 1
ATOM 979 C CA . LEU A 1 124 ? 39.247 18.888 -14.824 1.00 59.34 124 LEU A CA 1
ATOM 980 C C . LEU A 1 124 ? 40.579 18.738 -14.049 1.00 59.34 124 LEU A C 1
ATOM 982 O O . LEU A 1 124 ? 40.551 18.537 -12.834 1.00 59.34 124 LEU A O 1
ATOM 986 N N . PRO A 1 125 ? 41.745 18.796 -14.726 1.00 53.69 125 PRO A N 1
ATOM 987 C CA . PRO A 1 125 ? 43.032 18.536 -14.100 1.00 53.69 125 PRO A CA 1
ATOM 988 C C . PRO A 1 125 ? 43.557 19.757 -13.341 1.00 53.69 125 PRO A C 1
ATOM 990 O O . PRO A 1 125 ? 43.521 20.893 -13.815 1.00 53.69 125 PRO A O 1
ATOM 993 N N . ALA A 1 126 ? 44.127 19.482 -12.172 1.00 53.12 126 ALA A N 1
ATOM 994 C CA . ALA A 1 126 ? 45.013 20.374 -11.449 1.00 53.12 126 ALA A CA 1
ATOM 995 C C . ALA A 1 126 ? 46.311 20.609 -12.243 1.00 53.12 126 ALA A C 1
ATOM 997 O O . ALA A 1 126 ? 47.310 19.973 -11.947 1.00 53.12 126 ALA A O 1
ATOM 998 N N . THR A 1 127 ? 46.331 21.492 -13.244 1.00 49.00 127 THR A N 1
ATOM 999 C CA . THR A 1 127 ? 47.587 21.930 -13.885 1.00 49.00 127 THR A CA 1
ATOM 1000 C C . THR A 1 127 ? 47.426 23.228 -14.683 1.00 49.00 127 THR A C 1
ATOM 1002 O O . THR A 1 127 ? 47.257 23.166 -15.890 1.00 49.00 127 THR A O 1
ATOM 1005 N N . VAL A 1 128 ? 47.596 24.403 -14.055 1.00 44.28 128 VAL A N 1
ATOM 1006 C CA . VAL A 1 128 ? 48.289 25.557 -14.682 1.00 44.28 128 VAL A CA 1
ATOM 1007 C C . VAL A 1 128 ? 48.859 26.492 -13.597 1.00 44.28 128 VAL A C 1
ATOM 1009 O O . VAL A 1 128 ? 48.179 27.399 -13.134 1.00 44.28 128 VAL A O 1
ATOM 1012 N N . VAL A 1 129 ? 50.139 26.344 -13.249 1.00 40.84 129 VAL A N 1
ATOM 1013 C CA . VAL A 1 129 ? 51.007 27.509 -12.992 1.00 40.84 129 VAL A CA 1
ATOM 1014 C C . VAL A 1 129 ? 52.288 27.267 -13.776 1.00 40.84 129 VAL A C 1
ATOM 1016 O O . VAL A 1 129 ? 53.139 26.477 -13.380 1.00 40.84 129 VAL A O 1
ATOM 1019 N N . ARG A 1 130 ? 52.393 27.921 -14.933 1.00 43.41 130 ARG A N 1
ATOM 1020 C CA . ARG A 1 130 ? 53.671 28.137 -15.607 1.00 43.41 130 ARG A CA 1
ATOM 1021 C C . ARG A 1 130 ? 54.271 29.428 -15.065 1.00 43.41 130 ARG A C 1
ATOM 1023 O O . ARG A 1 130 ? 53.633 30.475 -15.160 1.00 43.41 130 ARG A O 1
ATOM 1030 N N . ARG A 1 131 ? 55.503 29.363 -14.567 1.00 34.69 131 ARG A N 1
ATOM 1031 C CA . ARG A 1 131 ? 56.448 30.480 -14.630 1.00 34.69 131 ARG A CA 1
ATOM 1032 C C . ARG A 1 131 ? 57.867 29.921 -14.616 1.00 34.69 131 ARG A C 1
ATOM 1034 O O . ARG A 1 131 ? 58.294 29.361 -13.613 1.00 34.69 131 ARG A O 1
ATOM 1041 N N . ASP A 1 132 ? 58.538 30.050 -15.755 1.00 31.28 132 ASP A N 1
ATOM 1042 C CA . ASP A 1 132 ? 59.983 29.880 -15.886 1.00 31.28 132 ASP A CA 1
ATOM 1043 C C . ASP A 1 132 ? 60.719 30.988 -15.118 1.00 31.28 132 ASP A C 1
ATOM 1045 O O . ASP A 1 132 ? 60.278 32.141 -15.102 1.00 31.28 132 ASP A O 1
ATOM 1049 N N . GLY A 1 133 ? 61.854 30.636 -14.514 1.00 32.38 133 GLY A N 1
ATOM 1050 C CA . GLY A 1 133 ? 62.790 31.558 -13.871 1.00 32.38 133 GLY A CA 1
ATOM 1051 C C . GLY A 1 133 ? 63.911 30.796 -13.160 1.00 32.38 133 GLY A C 1
ATOM 1052 O O . GLY A 1 133 ? 63.650 30.040 -12.233 1.00 32.38 133 GLY A O 1
ATOM 1053 N N . VAL A 1 134 ? 65.137 30.970 -13.649 1.00 32.72 134 VAL A N 1
ATOM 1054 C CA . VAL A 1 134 ? 66.352 30.188 -13.372 1.00 32.72 134 VAL A CA 1
ATOM 1055 C C . VAL A 1 134 ? 67.174 30.761 -12.195 1.00 32.72 134 VAL A C 1
ATOM 1057 O O . VAL A 1 134 ? 67.311 31.975 -12.084 1.00 32.72 134 VAL A O 1
ATOM 1060 N N . ASP A 1 135 ? 67.756 29.834 -11.420 1.00 30.41 135 ASP A N 1
ATOM 1061 C CA . ASP A 1 135 ? 68.976 29.848 -10.576 1.00 30.41 135 ASP A CA 1
ATOM 1062 C C . ASP A 1 135 ? 69.102 30.442 -9.150 1.00 30.41 135 ASP A C 1
ATOM 1064 O O . ASP A 1 135 ? 68.582 31.500 -8.810 1.00 30.41 135 ASP A O 1
ATOM 1068 N N . ALA A 1 136 ? 69.985 29.732 -8.415 1.00 31.17 136 ALA A N 1
ATOM 1069 C CA . ALA A 1 136 ? 70.845 30.100 -7.275 1.00 31.17 136 ALA A CA 1
ATOM 1070 C C . ALA A 1 136 ? 70.403 29.844 -5.804 1.00 31.17 136 ALA A C 1
ATOM 1072 O O . ALA A 1 136 ? 69.757 30.660 -5.157 1.00 31.17 136 ALA A O 1
ATOM 1073 N N . ASP A 1 137 ? 70.914 28.712 -5.293 1.00 28.56 137 ASP A N 1
ATOM 1074 C CA . ASP A 1 137 ? 71.694 28.490 -4.051 1.00 28.56 137 ASP A CA 1
ATOM 1075 C C . ASP A 1 137 ? 71.099 28.637 -2.615 1.00 28.56 137 ASP A C 1
ATOM 1077 O O . ASP A 1 137 ? 70.263 29.473 -2.292 1.00 28.56 137 ASP A O 1
ATOM 1081 N N . ARG A 1 138 ? 71.567 27.726 -1.744 1.00 29.91 138 ARG A N 1
ATOM 1082 C CA . ARG A 1 138 ? 71.230 27.399 -0.327 1.00 29.91 138 ARG A CA 1
ATOM 1083 C C . ARG A 1 138 ? 71.803 28.423 0.703 1.00 29.91 138 ARG A C 1
ATOM 1085 O O . ARG A 1 138 ? 72.581 29.277 0.305 1.00 29.91 138 ARG A O 1
ATOM 1092 N N . PRO A 1 139 ? 71.726 28.205 2.048 1.00 39.84 139 PRO A N 1
ATOM 1093 C CA . PRO A 1 139 ? 70.620 27.879 2.980 1.00 39.84 139 PRO A CA 1
ATOM 1094 C C . PRO A 1 139 ? 70.618 28.805 4.248 1.00 39.84 139 PRO A C 1
ATOM 1096 O O . PRO A 1 139 ? 71.560 29.564 4.425 1.00 39.84 139 PRO A O 1
ATOM 1099 N N . GLN A 1 140 ? 69.638 28.698 5.177 1.00 26.80 140 GLN A N 1
ATOM 1100 C CA . GLN A 1 140 ? 69.817 28.638 6.665 1.00 26.80 140 GLN A CA 1
ATOM 1101 C C . GLN A 1 140 ? 68.593 29.060 7.532 1.00 26.80 140 GLN A C 1
ATOM 1103 O O . GLN A 1 140 ? 67.994 30.108 7.341 1.00 26.80 140 GLN A O 1
ATOM 1108 N N . ALA A 1 141 ? 68.346 28.215 8.547 1.00 26.97 141 ALA A N 1
ATOM 1109 C CA . ALA A 1 141 ? 68.081 28.479 9.977 1.00 26.97 141 ALA A CA 1
ATOM 1110 C C . ALA A 1 141 ? 66.806 29.197 10.519 1.00 26.97 141 ALA A C 1
ATOM 1112 O O . ALA A 1 141 ? 66.634 30.400 10.407 1.00 26.97 141 ALA A O 1
ATOM 1113 N N . SER A 1 142 ? 66.078 28.411 11.335 1.00 27.97 142 SER A N 1
ATOM 1114 C CA . SER A 1 142 ? 65.653 28.661 12.736 1.00 27.97 142 SER A CA 1
ATOM 1115 C C . SER A 1 142 ? 64.466 29.580 13.106 1.00 27.97 142 SER A C 1
ATOM 1117 O O . SER A 1 142 ? 64.498 30.788 12.932 1.00 27.97 142 SER A O 1
ATOM 1119 N N . GLU A 1 143 ? 63.514 28.945 13.817 1.00 28.47 143 GLU A N 1
ATOM 1120 C CA . GLU A 1 143 ? 62.809 29.410 15.034 1.00 28.47 143 GLU A CA 1
ATOM 1121 C C . GLU A 1 143 ? 61.836 30.615 15.001 1.00 28.47 143 GLU A C 1
ATOM 1123 O O . GLU A 1 143 ? 62.255 31.765 15.005 1.00 28.47 143 GLU A O 1
ATOM 1128 N N . LYS A 1 144 ? 60.525 30.366 15.203 1.00 28.91 144 LYS A N 1
ATOM 1129 C CA . LYS A 1 144 ? 59.805 30.511 16.502 1.00 28.91 144 LYS A CA 1
ATOM 1130 C C . LYS A 1 144 ? 58.271 30.563 16.358 1.00 28.91 144 LYS A C 1
ATOM 1132 O O . LYS A 1 144 ? 57.703 31.281 15.549 1.00 28.91 144 LYS A O 1
ATOM 1137 N N . THR A 1 145 ? 57.637 29.786 17.235 1.00 29.52 145 THR A N 1
ATOM 1138 C CA . THR A 1 145 ? 56.341 29.931 17.920 1.00 29.52 145 THR A CA 1
ATOM 1139 C C . THR A 1 145 ? 55.567 31.247 17.738 1.00 29.52 145 THR A C 1
ATOM 1141 O O . THR A 1 145 ? 56.082 32.289 18.118 1.00 29.52 145 THR A O 1
ATOM 1144 N N . GLN A 1 146 ? 54.271 31.170 17.387 1.00 32.28 146 GLN A N 1
ATOM 1145 C CA . GLN A 1 146 ? 53.159 31.695 18.211 1.00 32.28 146 GLN A CA 1
ATOM 1146 C C . GLN A 1 146 ? 51.774 31.411 17.601 1.00 32.28 146 GLN A C 1
ATOM 1148 O O . GLN A 1 146 ? 51.518 31.616 16.420 1.00 32.28 146 GLN A O 1
ATOM 1153 N N . LYS A 1 147 ? 50.868 30.921 18.456 1.00 35.00 147 LYS A N 1
ATOM 1154 C CA . LYS A 1 147 ? 49.432 30.751 18.201 1.00 35.00 147 LYS A CA 1
ATOM 1155 C C . LYS A 1 147 ? 48.714 32.082 18.442 1.00 35.00 147 LYS A C 1
ATOM 1157 O O . LYS A 1 147 ? 48.965 32.702 19.470 1.00 35.00 147 LYS A O 1
ATOM 1162 N N . ALA A 1 148 ? 47.715 32.413 17.626 1.00 31.84 148 ALA A N 1
ATOM 1163 C CA . ALA A 1 148 ? 46.597 33.256 18.049 1.00 31.84 148 ALA A CA 1
ATOM 1164 C C . ALA A 1 148 ? 45.308 32.873 17.301 1.00 31.84 148 ALA A C 1
ATOM 1166 O O . ALA A 1 148 ? 45.274 32.779 16.078 1.00 31.84 148 ALA A O 1
ATOM 1167 N N . ARG A 1 149 ? 44.260 32.611 18.087 1.00 32.69 149 ARG A N 1
ATOM 1168 C CA . ARG A 1 149 ? 42.859 32.424 17.687 1.00 32.69 149 ARG A CA 1
ATOM 1169 C C . ARG A 1 149 ? 42.198 33.786 17.441 1.00 32.69 149 ARG A C 1
ATOM 1171 O O . ARG A 1 149 ? 42.419 34.677 18.249 1.00 32.69 149 ARG A O 1
ATOM 1178 N N . ALA A 1 150 ? 41.277 33.863 16.478 1.00 30.25 150 ALA A N 1
ATOM 1179 C CA . ALA A 1 150 ? 39.958 34.521 16.587 1.00 30.25 150 ALA A CA 1
ATOM 1180 C C . ALA A 1 150 ? 39.157 34.211 15.298 1.00 30.25 150 ALA A C 1
ATOM 1182 O O . ALA A 1 150 ? 39.675 34.408 14.209 1.00 30.25 150 ALA A O 1
ATOM 1183 N N . LEU A 1 151 ? 38.030 33.487 15.323 1.00 36.97 151 LEU A N 1
ATOM 1184 C CA . LEU A 1 151 ? 36.669 33.906 15.713 1.00 36.97 151 LEU A CA 1
ATOM 1185 C C . LEU A 1 151 ? 36.045 34.997 14.819 1.00 36.97 151 LEU A C 1
ATOM 1187 O O . LEU A 1 151 ? 36.006 36.160 15.191 1.00 36.97 151 LEU A O 1
ATOM 1191 N N . LEU A 1 152 ? 35.452 34.561 13.705 1.00 35.78 152 LEU A N 1
ATOM 1192 C CA . LEU A 1 152 ? 34.145 34.984 13.174 1.00 35.78 152 LEU A CA 1
ATOM 1193 C C . LEU A 1 152 ? 33.607 33.757 12.405 1.00 35.78 152 LEU A C 1
ATOM 1195 O O . LEU A 1 152 ? 34.346 33.142 11.652 1.00 35.78 152 LEU A O 1
ATOM 1199 N N . GLY A 1 153 ? 32.392 33.250 1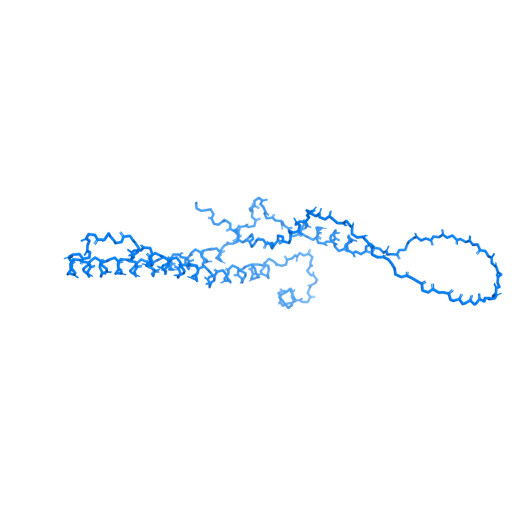2.571 1.00 26.69 153 GLY A N 1
ATOM 1200 C CA . GLY A 1 153 ? 31.194 33.881 13.090 1.00 26.69 153 GLY A CA 1
ATOM 1201 C C . GLY A 1 153 ? 30.071 33.710 12.068 1.00 26.69 153 GLY A C 1
ATOM 1202 O O . GLY A 1 153 ? 29.794 34.632 11.325 1.00 26.69 153 GLY A O 1
ATOM 1203 N N . ARG A 1 154 ? 29.423 32.538 12.116 1.00 29.39 154 ARG A N 1
ATOM 1204 C CA . ARG A 1 154 ? 28.008 32.274 11.785 1.00 29.39 154 ARG A CA 1
ATOM 1205 C C . ARG A 1 154 ? 27.499 32.371 10.326 1.00 29.39 154 ARG A C 1
ATOM 1207 O O . ARG A 1 154 ? 27.370 33.431 9.737 1.00 29.39 154 ARG A O 1
ATOM 1214 N N . THR A 1 155 ? 26.955 31.210 9.941 1.00 29.52 155 THR A N 1
ATOM 1215 C CA . THR A 1 155 ? 25.641 30.952 9.316 1.00 29.52 155 THR A CA 1
ATOM 1216 C C . THR A 1 155 ? 25.484 30.987 7.795 1.00 29.52 155 THR A C 1
ATOM 1218 O O . THR A 1 155 ? 25.841 31.951 7.142 1.00 29.52 155 THR A O 1
ATOM 1221 N N . THR A 1 156 ? 24.781 29.927 7.367 1.00 30.61 156 THR A N 1
ATOM 1222 C CA . THR A 1 156 ? 23.991 29.675 6.149 1.00 30.61 156 THR A CA 1
ATOM 1223 C C . THR A 1 156 ? 24.710 29.067 4.943 1.00 30.61 156 THR A C 1
ATOM 1225 O O . THR A 1 156 ? 25.572 29.650 4.302 1.00 30.61 156 THR A O 1
ATOM 1228 N N . GLY A 1 157 ? 24.311 27.829 4.643 1.00 30.88 157 GLY A N 1
ATOM 1229 C CA . GLY A 1 157 ? 24.777 27.052 3.500 1.00 30.88 157 GLY A CA 1
ATOM 1230 C C . GLY A 1 157 ? 24.416 25.576 3.630 1.00 30.88 157 GLY A C 1
ATOM 1231 O O . GLY A 1 157 ? 25.248 24.714 3.375 1.00 30.88 157 GLY A O 1
ATOM 1232 N N . VAL A 1 158 ? 23.193 25.282 4.089 1.00 35.50 158 VAL A N 1
ATOM 1233 C CA . VAL A 1 158 ? 22.570 23.971 3.889 1.00 35.50 158 VAL A CA 1
ATOM 1234 C C . VAL A 1 158 ? 22.347 23.836 2.385 1.00 35.50 158 VAL A C 1
ATOM 1236 O O . VAL A 1 158 ? 21.356 24.327 1.868 1.00 35.50 158 VAL A O 1
ATOM 1239 N N . ASN A 1 159 ? 23.290 23.210 1.691 1.00 31.30 159 ASN A N 1
ATOM 1240 C CA . ASN A 1 159 ? 23.054 22.580 0.397 1.00 31.30 159 ASN A CA 1
ATOM 1241 C C . ASN A 1 159 ? 23.331 21.098 0.653 1.00 31.30 159 ASN A C 1
ATOM 1243 O O . ASN A 1 159 ? 24.463 20.635 0.611 1.00 31.30 159 ASN A O 1
ATOM 1247 N N . GLY A 1 160 ? 22.350 20.367 1.168 1.00 31.17 160 GLY A N 1
ATOM 1248 C CA . GLY A 1 160 ? 21.234 19.993 0.312 1.00 31.17 160 GLY A CA 1
ATOM 1249 C C . GLY A 1 160 ? 21.719 18.882 -0.608 1.00 31.17 160 GLY A C 1
ATOM 1250 O O . GLY A 1 160 ? 21.659 19.009 -1.824 1.00 31.17 160 GLY A O 1
ATOM 1251 N N . VAL A 1 161 ? 22.236 17.799 -0.015 1.00 31.09 161 VAL A N 1
ATOM 1252 C CA . VAL A 1 161 ? 22.169 16.488 -0.657 1.00 31.09 161 VAL A CA 1
ATOM 1253 C C . VAL A 1 161 ? 20.681 16.182 -0.697 1.00 31.09 161 VAL A C 1
ATOM 1255 O O . VAL A 1 161 ? 20.123 15.588 0.223 1.00 31.09 161 VAL A O 1
ATOM 1258 N N . ILE A 1 162 ? 20.025 16.715 -1.728 1.00 33.81 162 ILE A N 1
ATOM 1259 C CA . ILE A 1 162 ? 18.778 16.175 -2.228 1.00 33.81 162 ILE A CA 1
ATOM 1260 C C . ILE A 1 162 ? 19.173 14.753 -2.578 1.00 33.81 162 ILE A C 1
ATOM 1262 O O . ILE A 1 162 ? 19.856 14.492 -3.566 1.00 33.81 162 ILE A O 1
ATOM 1266 N N . THR A 1 163 ? 18.875 13.856 -1.643 1.00 32.72 163 THR A N 1
ATOM 1267 C CA . THR A 1 163 ? 18.674 12.450 -1.932 1.00 32.72 163 THR A CA 1
ATOM 1268 C C . THR A 1 163 ? 17.805 12.483 -3.166 1.00 32.72 163 THR A C 1
ATOM 1270 O O . THR A 1 163 ? 16.712 13.044 -3.084 1.00 32.72 163 THR A O 1
ATOM 1273 N N . ASP A 1 164 ? 18.368 12.059 -4.297 1.00 35.12 164 ASP A N 1
ATOM 1274 C CA . ASP A 1 164 ? 17.669 11.928 -5.566 1.00 35.12 164 ASP A CA 1
ATOM 1275 C C . ASP A 1 164 ? 16.395 11.172 -5.220 1.00 35.12 164 ASP A C 1
ATOM 1277 O O . ASP A 1 164 ? 16.421 9.973 -4.919 1.00 35.12 164 ASP A O 1
ATOM 1281 N N . GLN A 1 165 ? 15.320 11.943 -5.051 1.00 35.50 165 GLN A N 1
ATOM 1282 C CA . GLN A 1 165 ? 14.026 11.417 -4.701 1.00 35.50 165 GLN A CA 1
ATOM 1283 C C . GLN A 1 165 ? 13.762 10.468 -5.833 1.00 35.50 165 GLN A C 1
ATOM 1285 O O . GLN A 1 165 ? 13.829 10.871 -6.991 1.00 35.50 165 GLN A O 1
ATOM 1290 N N . ILE A 1 166 ? 13.586 9.211 -5.457 1.00 42.09 166 ILE A N 1
ATOM 1291 C CA . ILE A 1 166 ? 13.136 8.108 -6.275 1.00 42.09 166 ILE A CA 1
ATOM 1292 C C . ILE A 1 166 ? 12.043 8.667 -7.186 1.00 42.09 166 ILE A C 1
ATOM 1294 O O . ILE A 1 166 ? 10.867 8.704 -6.841 1.00 42.09 166 ILE A O 1
ATOM 1298 N N . GLN A 1 167 ? 12.440 9.147 -8.362 1.00 41.66 167 GLN A N 1
ATOM 1299 C CA . GLN A 1 167 ? 11.535 9.623 -9.393 1.00 41.66 167 GLN A CA 1
ATOM 1300 C C . GLN A 1 167 ? 11.139 8.384 -10.193 1.00 41.66 167 GLN A C 1
ATOM 1302 O O . GLN A 1 167 ? 11.217 8.324 -11.411 1.00 41.66 167 GLN A O 1
ATOM 1307 N N . VAL A 1 168 ? 10.752 7.352 -9.444 1.00 45.41 168 VAL A N 1
ATOM 1308 C CA . VAL A 1 168 ? 10.048 6.167 -9.904 1.00 45.41 168 VAL A CA 1
ATOM 1309 C C . VAL A 1 168 ? 8.567 6.456 -9.673 1.00 45.41 168 VAL A C 1
ATOM 1311 O O . VAL A 1 168 ? 7.845 5.706 -9.041 1.00 45.41 168 VAL A O 1
ATOM 1314 N N . PHE A 1 169 ? 8.127 7.612 -10.159 1.00 43.28 169 PHE A N 1
ATOM 1315 C CA . PHE A 1 169 ? 6.793 7.720 -10.711 1.00 43.28 169 PHE A CA 1
ATOM 1316 C C . PHE A 1 169 ? 6.998 7.527 -12.211 1.00 43.28 169 PHE A C 1
ATOM 1318 O O . PHE A 1 169 ? 7.026 8.484 -12.985 1.00 43.28 169 PHE A O 1
ATOM 1325 N N . CYS A 1 170 ? 7.231 6.273 -12.621 1.00 41.22 170 CYS A N 1
ATOM 1326 C CA . CYS A 1 170 ? 6.639 5.874 -13.890 1.00 41.22 170 CYS A CA 1
ATOM 1327 C C . CYS A 1 170 ? 5.148 6.100 -13.660 1.00 41.22 170 CYS A C 1
ATOM 1329 O O . CYS A 1 170 ? 4.602 5.653 -12.665 1.00 41.22 170 CYS A O 1
ATOM 1331 N N . LEU A 1 171 ? 4.575 7.026 -14.417 1.00 48.06 171 LEU A N 1
ATOM 1332 C CA . LEU A 1 171 ? 3.179 7.373 -14.273 1.00 48.06 171 LEU A CA 1
ATOM 1333 C C . LEU A 1 171 ? 2.382 6.306 -15.018 1.00 48.06 171 LEU A C 1
ATOM 1335 O O . LEU A 1 171 ? 2.255 6.408 -16.245 1.00 48.06 171 LEU A O 1
ATOM 1339 N N . ALA A 1 172 ? 1.796 5.342 -14.305 1.00 36.69 172 ALA A N 1
ATOM 1340 C CA . ALA A 1 172 ? 0.535 4.774 -14.754 1.00 36.69 172 ALA A CA 1
ATOM 1341 C C . ALA A 1 172 ? -0.510 5.898 -14.695 1.00 36.69 172 ALA A C 1
ATOM 1343 O O . ALA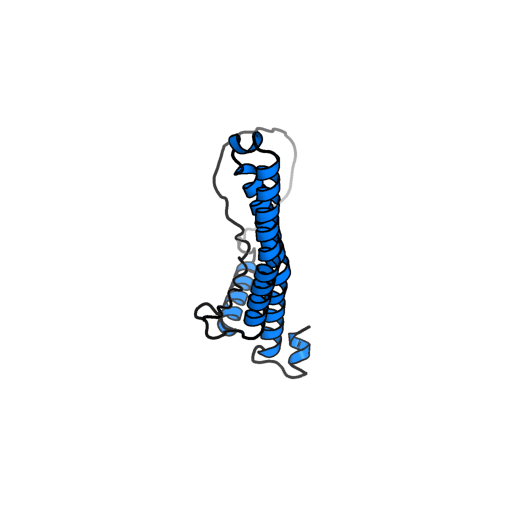 A 1 172 ? -1.142 6.172 -13.679 1.00 36.69 172 ALA A O 1
ATOM 1344 N N . THR A 1 173 ? -0.635 6.628 -15.803 1.00 36.53 173 THR A N 1
ATOM 1345 C CA . THR A 1 173 ? -1.820 7.447 -16.050 1.00 36.53 173 THR A CA 1
ATOM 1346 C C . THR A 1 173 ? -2.966 6.478 -16.328 1.00 36.53 173 THR A C 1
ATOM 1348 O O . THR A 1 173 ? -3.052 5.936 -17.430 1.00 36.53 173 THR A O 1
ATOM 1351 N N . PHE A 1 174 ? -3.802 6.236 -15.321 1.00 39.88 174 PHE A N 1
ATOM 1352 C CA . PHE A 1 174 ? -5.242 6.147 -15.548 1.00 39.88 174 PHE A CA 1
ATOM 1353 C C . PHE A 1 174 ? -5.841 7.542 -15.366 1.00 39.88 174 PHE A C 1
ATOM 1355 O O . PHE A 1 174 ? -5.360 8.273 -14.468 1.00 39.88 174 PHE A O 1
#

Radius of gyration: 31.15 Å; Cα contacts (8 Å, |Δi|>4): 60; chains: 1; bounding box: 91×47×64 Å

Solvent-accessible surface area (backbone atoms only — not comparable to full-atom values): 11402 Å² total; per-residue (Å²): 110,60,67,63,72,74,49,58,98,54,86,73,92,59,84,62,64,65,53,52,50,56,53,50,33,56,55,47,58,63,50,47,64,63,51,46,52,49,52,52,54,50,51,56,49,51,54,55,48,54,66,68,66,57,54,77,73,44,67,80,36,67,66,61,45,50,51,48,54,50,53,53,53,46,54,56,55,68,49,46,58,63,51,47,51,50,53,50,51,52,46,49,56,50,46,74,54,81,66,77,83,42,94,84,52,71,51,71,70,61,46,50,53,51,52,51,50,52,54,51,66,74,57,69,72,97,76,86,85,87,78,92,84,86,90,84,86,89,88,87,85,83,91,81,89,84,89,84,89,84,95,83,83,84,87,89,79,89,76,75,82,69,67,78,66,80,79,76,67,64,74,81,78,126